Protein AF-A0A7S1NVY1-F1 (afdb_monomer_lite)

pLDDT: mean 83.39, std 17.16, range [32.06, 98.38]

Foldseek 3Di:
DDPPPPPDPDDPVVVVVVVLVVVLVVLLVVLLVLLVVQLVVLVVQLVVQVVVCVVPDHQPSNVLSVLSNVLSVLSNVVSVDPDCPPSLVSSLVSNLVSLQSLLVSLVVQLVCVVVVVDPDDDPVSNVVSNVSSVVSNVSSVVSNVSSVVSSVSVVVPPPDPPVPDDDDD

Radius of gyration: 22.61 Å; chains: 1; bounding box: 61×47×65 Å

Sequence (169 aa):
FSITLWVVNGHPDRTLQAMSFSCLRSYSSIVRAYGAVLLATALFFWGWALKNMTGGGFDLGIISFATVIGAQVVGLVSTWKTQQWALRTIHAWATLLACLFVALNYALGAAAVATGAVSGKGAGFVVYCAIAAVGWVLAAVASFYYARKWKSGAGEVKPGGDPGRPGSL

Structure (mmCIF, N/CA/C/O backbone):
data_AF-A0A7S1NVY1-F1
#
_entry.id   AF-A0A7S1NVY1-F1
#
loop_
_atom_site.group_PDB
_atom_site.id
_atom_site.type_symbol
_atom_site.label_atom_id
_atom_site.label_alt_id
_atom_site.label_comp_id
_atom_site.label_asym_id
_atom_site.label_entity_id
_atom_site.label_seq_id
_atom_site.pdbx_PDB_ins_code
_atom_site.Cartn_x
_atom_site.Cartn_y
_atom_site.Cartn_z
_atom_site.occupancy
_atom_site.B_iso_or_equiv
_atom_site.auth_seq_id
_atom_site.auth_comp_id
_atom_site.auth_asym_id
_atom_site.auth_atom_id
_atom_site.pdbx_PDB_model_num
ATOM 1 N N . PHE A 1 1 ? -22.440 -27.524 18.938 1.00 40.00 1 PHE A N 1
ATOM 2 C CA . PHE A 1 1 ? -22.609 -26.059 18.878 1.00 40.00 1 PHE A CA 1
ATOM 3 C C . PHE A 1 1 ? -23.869 -25.692 19.646 1.00 40.00 1 PHE A C 1
ATOM 5 O O . PHE A 1 1 ? -24.951 -25.723 19.077 1.00 40.00 1 PHE A O 1
ATOM 12 N N . SER A 1 2 ? -23.749 -25.431 20.950 1.00 32.06 2 SER A N 1
ATOM 13 C CA . SER A 1 2 ? -24.884 -24.979 21.764 1.00 32.06 2 SER A CA 1
ATOM 14 C C . SER A 1 2 ? -25.025 -23.472 21.617 1.00 32.06 2 SER A C 1
ATOM 16 O O . SER A 1 2 ? -24.188 -22.714 22.102 1.00 32.06 2 SER A O 1
ATOM 18 N N . ILE A 1 3 ? -26.071 -23.046 20.915 1.00 39.69 3 ILE A N 1
ATOM 19 C CA . ILE A 1 3 ? -26.544 -21.665 20.942 1.00 39.69 3 ILE A CA 1
ATOM 20 C C . ILE A 1 3 ? -27.309 -21.527 22.257 1.00 39.69 3 ILE A C 1
ATOM 22 O O . ILE A 1 3 ? -28.488 -21.861 22.340 1.00 39.69 3 ILE A O 1
ATOM 26 N N . THR A 1 4 ? -26.623 -21.103 23.316 1.00 47.31 4 THR A N 1
ATOM 27 C CA . THR A 1 4 ? -27.285 -20.740 24.570 1.00 47.31 4 THR A CA 1
ATOM 28 C C . THR A 1 4 ? -28.028 -19.427 24.336 1.00 47.31 4 THR A C 1
ATOM 30 O O . THR A 1 4 ? -27.461 -18.342 24.466 1.00 47.31 4 THR A O 1
ATOM 33 N N . LEU A 1 5 ? -29.296 -19.534 23.934 1.00 42.50 5 LEU A N 1
ATOM 34 C CA . LEU A 1 5 ? -30.254 -18.434 23.888 1.00 42.50 5 LEU A CA 1
ATOM 35 C C . LEU A 1 5 ? -30.566 -18.024 25.335 1.00 42.50 5 LEU A C 1
ATOM 37 O O . LEU A 1 5 ? -31.507 -18.508 25.957 1.00 42.50 5 LEU A O 1
ATOM 41 N N . TRP A 1 6 ? -29.731 -17.156 25.904 1.00 47.44 6 TRP A N 1
ATOM 42 C CA . TRP A 1 6 ? -30.107 -16.412 27.100 1.00 47.44 6 TRP A CA 1
ATOM 43 C C . TRP A 1 6 ? -31.211 -15.439 26.696 1.00 47.44 6 TRP A C 1
ATOM 45 O O . TRP A 1 6 ? -30.952 -14.406 26.080 1.00 47.44 6 TRP A O 1
ATOM 55 N N . VAL A 1 7 ? -32.452 -15.801 27.014 1.00 49.72 7 VAL A N 1
ATOM 56 C CA . VAL A 1 7 ? -33.597 -14.893 26.978 1.00 49.72 7 VAL A CA 1
ATOM 57 C C . VAL A 1 7 ? -33.337 -13.830 28.045 1.00 49.72 7 VAL A C 1
ATOM 59 O O . VAL A 1 7 ? -33.550 -14.037 29.237 1.00 49.72 7 VAL A O 1
ATOM 62 N N . VAL A 1 8 ? -32.756 -12.711 27.615 1.00 53.00 8 VAL A N 1
ATOM 63 C CA . VAL A 1 8 ? -32.500 -11.549 28.464 1.00 53.00 8 VAL A CA 1
ATOM 64 C C . VAL A 1 8 ? -33.848 -10.916 28.785 1.00 53.00 8 VAL A C 1
ATOM 66 O O . VAL A 1 8 ? -34.497 -10.340 27.916 1.00 53.00 8 VAL A O 1
ATOM 69 N N . ASN A 1 9 ? -34.266 -11.025 30.044 1.00 52.88 9 ASN A N 1
ATOM 70 C CA . ASN A 1 9 ? -35.418 -10.311 30.576 1.00 52.88 9 ASN A CA 1
ATOM 71 C C . ASN A 1 9 ? -35.246 -8.788 30.380 1.00 52.88 9 ASN A C 1
ATOM 73 O O . ASN A 1 9 ? -34.437 -8.146 31.047 1.00 52.88 9 ASN A O 1
ATOM 77 N N . GLY A 1 10 ? -36.017 -8.222 29.450 1.00 52.09 10 GLY A N 1
ATOM 78 C CA . GLY A 1 10 ? -36.734 -6.957 29.641 1.00 52.09 10 GLY A CA 1
ATOM 79 C C . GLY A 1 10 ? -36.018 -5.613 29.467 1.00 52.09 10 GLY A C 1
ATOM 80 O O . GLY A 1 10 ? -36.715 -4.608 29.524 1.00 52.09 10 GLY A O 1
ATOM 81 N N . HIS A 1 11 ? -34.704 -5.533 29.222 1.00 54.66 11 HIS A N 1
ATOM 82 C CA . HIS A 1 11 ? -34.056 -4.241 28.924 1.00 54.66 11 HIS A CA 1
ATOM 83 C C . HIS A 1 11 ? -33.670 -4.124 27.439 1.00 54.66 11 HIS A C 1
ATOM 85 O O . HIS A 1 11 ? -32.687 -4.757 27.035 1.00 54.66 11 HIS A O 1
ATOM 91 N N . PRO A 1 12 ? -34.382 -3.310 26.629 1.00 62.09 12 PRO A N 1
ATOM 92 C CA . PRO A 1 12 ? -34.086 -3.134 25.200 1.00 62.09 12 PRO A CA 1
ATOM 93 C C . PRO A 1 12 ? -32.643 -2.665 24.928 1.00 62.09 12 PRO A C 1
ATOM 95 O O . PRO A 1 12 ? -32.081 -2.970 23.876 1.00 62.09 12 PRO A O 1
ATOM 98 N N . ASP A 1 13 ? -31.996 -2.026 25.905 1.00 63.00 13 ASP A N 1
ATOM 99 C CA . ASP A 1 13 ? -30.620 -1.527 25.795 1.00 63.00 13 ASP A CA 1
ATOM 100 C C . ASP A 1 13 ? -29.555 -2.633 25.699 1.00 63.00 13 ASP A C 1
ATOM 102 O O . ASP A 1 13 ? -28.517 -2.452 25.059 1.00 63.00 13 ASP A O 1
ATOM 106 N N . ARG A 1 14 ? -29.786 -3.809 26.301 1.00 63.28 14 ARG A N 1
ATOM 107 C CA . ARG A 1 14 ? -28.776 -4.888 26.323 1.00 63.28 14 ARG A CA 1
ATOM 108 C C . ARG A 1 14 ? -28.659 -5.604 24.978 1.00 63.28 14 ARG A C 1
ATOM 110 O O . ARG A 1 14 ? -27.569 -6.030 24.595 1.00 63.28 14 ARG A O 1
ATOM 117 N N . THR A 1 15 ? -29.759 -5.701 24.238 1.00 64.44 15 THR A N 1
ATOM 118 C CA . THR A 1 15 ? -29.806 -6.356 22.924 1.00 64.44 15 THR A CA 1
ATOM 119 C C . THR A 1 15 ? -29.045 -5.549 21.870 1.00 64.44 15 THR A C 1
ATOM 121 O O . THR A 1 15 ? -28.317 -6.123 21.058 1.00 64.44 15 THR A O 1
ATOM 124 N N . LEU A 1 16 ? -29.142 -4.215 21.925 1.00 64.25 16 LEU A N 1
ATOM 125 C CA . LEU A 1 16 ? -28.412 -3.308 21.030 1.00 64.25 16 LEU A CA 1
ATOM 126 C C . LEU A 1 16 ? -26.894 -3.382 21.252 1.00 64.25 16 LEU A C 1
ATOM 128 O O . LEU A 1 16 ? -26.125 -3.442 20.289 1.00 64.25 16 LEU A O 1
ATOM 132 N N . GLN A 1 17 ? -26.449 -3.474 22.509 1.00 65.50 17 GLN A N 1
ATOM 133 C CA . GLN A 1 17 ? -25.025 -3.621 22.826 1.00 65.50 17 GLN A CA 1
ATOM 134 C C . GLN A 1 17 ? -24.447 -4.940 22.290 1.00 65.50 17 GLN A C 1
ATOM 136 O O . GLN A 1 17 ? -23.383 -4.940 21.667 1.00 65.50 17 GLN A O 1
ATOM 141 N N . ALA A 1 18 ? -25.154 -6.063 22.462 1.00 64.81 18 ALA A N 1
ATOM 142 C CA . ALA A 1 18 ? -24.697 -7.371 21.983 1.00 64.81 18 ALA A CA 1
ATOM 143 C C . ALA A 1 18 ? -24.563 -7.441 20.445 1.00 64.81 18 ALA A C 1
ATOM 145 O O . ALA A 1 18 ? -23.612 -8.043 19.925 1.00 64.81 18 ALA A O 1
ATOM 146 N N . MET A 1 19 ? -25.470 -6.787 19.708 1.00 64.88 19 MET A N 1
ATOM 147 C CA . MET A 1 19 ? -25.383 -6.678 18.246 1.00 64.88 19 MET A CA 1
ATOM 148 C C . MET A 1 19 ? -24.189 -5.820 17.800 1.00 64.88 19 MET A C 1
ATOM 150 O O . MET A 1 19 ? -23.453 -6.228 16.896 1.00 64.88 19 MET A O 1
ATOM 154 N N . SER A 1 20 ? -23.934 -4.691 18.472 1.00 68.38 20 SER A N 1
ATOM 155 C CA . SER A 1 20 ? -22.781 -3.823 18.184 1.00 68.38 20 SER A CA 1
ATOM 156 C C . SER A 1 20 ? -21.445 -4.564 18.356 1.00 68.38 20 SER A C 1
ATOM 158 O O . SER A 1 20 ? -20.591 -4.529 17.465 1.00 68.38 20 SER A O 1
ATOM 160 N N . PHE A 1 21 ? -21.287 -5.346 19.432 1.00 69.56 21 PHE A N 1
ATOM 161 C CA . PHE A 1 21 ? -20.071 -6.136 19.668 1.00 69.56 21 PHE A CA 1
ATOM 162 C C . PHE A 1 21 ? -19.824 -7.212 18.602 1.00 69.56 21 PHE A C 1
ATOM 164 O O . PHE A 1 21 ? -18.688 -7.378 18.147 1.00 69.56 21 PHE A O 1
ATOM 171 N N . SER A 1 22 ? -20.869 -7.928 18.179 1.00 71.69 22 SER A N 1
ATOM 172 C CA . SER A 1 22 ? -20.751 -8.978 17.154 1.00 71.69 22 SER A CA 1
ATOM 173 C C . SER A 1 22 ? -20.363 -8.393 15.793 1.00 71.69 22 SER A C 1
ATOM 175 O O . SER A 1 22 ? -19.482 -8.922 15.109 1.00 71.69 22 SER A O 1
ATOM 177 N N . CYS A 1 23 ? -20.955 -7.248 15.443 1.00 68.50 23 CYS A N 1
ATOM 178 C CA . CYS A 1 23 ? -20.627 -6.492 14.239 1.00 68.50 23 CYS A CA 1
ATOM 179 C C . CYS A 1 23 ? -19.162 -6.015 14.253 1.00 68.50 23 CYS A C 1
ATOM 181 O O . CYS A 1 23 ? -18.400 -6.306 13.327 1.00 68.50 23 CYS A O 1
ATOM 183 N N . LEU A 1 24 ? -18.720 -5.372 15.342 1.00 70.94 24 LEU A N 1
ATOM 184 C CA . LEU A 1 24 ? -17.344 -4.883 15.504 1.00 70.94 24 LEU A CA 1
ATOM 185 C C . LEU A 1 24 ? -16.299 -6.003 15.413 1.00 70.94 24 LEU A C 1
ATOM 187 O O . LEU A 1 24 ? -15.236 -5.810 14.814 1.00 70.94 24 LEU A O 1
ATOM 191 N N . ARG A 1 25 ? -16.598 -7.180 15.975 1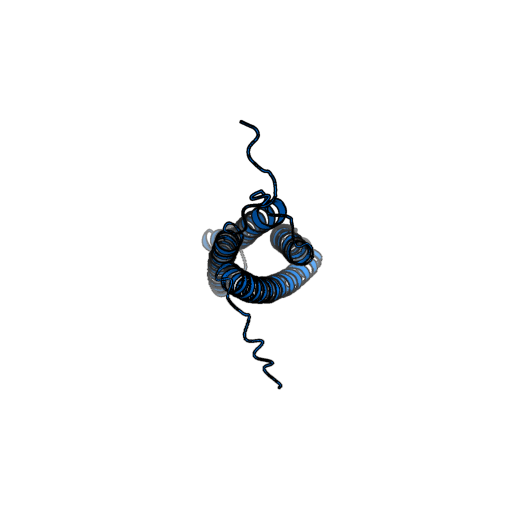.00 75.44 25 ARG A N 1
ATOM 192 C CA . ARG A 1 25 ? -15.710 -8.347 15.912 1.00 75.44 25 ARG A CA 1
ATOM 193 C C . ARG A 1 25 ? -15.554 -8.864 14.482 1.00 75.44 25 ARG A C 1
ATOM 195 O O . ARG A 1 25 ? -14.435 -9.164 14.077 1.00 75.44 25 ARG A O 1
ATOM 202 N N . SER A 1 26 ? -16.643 -8.908 13.712 1.00 77.88 26 SER A N 1
ATOM 203 C CA . SER A 1 26 ? -16.614 -9.343 12.310 1.00 77.88 26 SER A CA 1
ATOM 204 C C . SER A 1 26 ? -15.795 -8.384 11.432 1.00 77.88 26 SER A C 1
ATOM 206 O O . SER A 1 26 ? -14.888 -8.820 10.721 1.00 77.88 26 SER A O 1
ATOM 208 N N . TYR A 1 27 ? -15.995 -7.065 11.574 1.00 77.94 27 TYR A N 1
ATOM 209 C CA . TYR A 1 27 ? -15.182 -6.067 10.860 1.00 77.94 27 TYR A CA 1
ATOM 210 C C . TYR A 1 27 ? -13.699 -6.139 11.231 1.00 77.94 27 TYR A C 1
ATOM 212 O O . TYR A 1 27 ? -12.843 -6.019 10.355 1.00 77.94 27 TYR A O 1
ATOM 220 N N . SER A 1 28 ? -13.377 -6.382 12.505 1.00 82.62 28 SER A N 1
ATOM 221 C CA . SER A 1 28 ? -11.986 -6.559 12.926 1.00 82.62 28 SER A CA 1
ATOM 222 C C . SER A 1 28 ? -11.325 -7.759 12.242 1.00 82.62 28 SER A C 1
ATOM 224 O O . SER A 1 28 ? -10.171 -7.642 11.833 1.00 82.62 28 SER A O 1
ATOM 226 N N . SER A 1 29 ? -12.034 -8.878 12.071 1.00 87.56 29 SER A N 1
ATOM 227 C CA . SER A 1 29 ? -11.511 -10.046 11.351 1.00 87.56 29 SER A CA 1
ATOM 228 C C . SER A 1 29 ? -11.259 -9.751 9.872 1.00 87.56 29 SER A C 1
ATOM 230 O O . SER A 1 29 ? -10.204 -10.117 9.358 1.00 87.56 29 SER A O 1
ATOM 232 N N . ILE A 1 30 ? -12.175 -9.038 9.205 1.00 88.31 30 ILE A N 1
ATOM 233 C CA . ILE A 1 30 ? -12.022 -8.656 7.790 1.00 88.31 30 ILE A CA 1
ATOM 234 C C . ILE A 1 30 ? -10.807 -7.740 7.605 1.00 88.31 30 ILE A C 1
ATOM 236 O O . ILE A 1 30 ? -9.966 -8.007 6.750 1.00 88.31 30 ILE A O 1
ATOM 240 N N . VAL A 1 31 ? -10.673 -6.700 8.436 1.00 87.44 31 VAL A N 1
ATOM 241 C CA . VAL A 1 31 ? -9.535 -5.764 8.377 1.00 87.44 31 VAL A CA 1
ATOM 242 C C . VAL A 1 31 ? -8.211 -6.488 8.631 1.00 87.44 31 VAL A C 1
ATOM 244 O O . VAL A 1 31 ? -7.234 -6.224 7.935 1.00 87.44 31 VAL A O 1
ATOM 247 N N . ARG A 1 32 ? -8.171 -7.442 9.573 1.00 90.69 32 ARG A N 1
ATOM 248 C CA . ARG A 1 32 ? -6.976 -8.263 9.834 1.00 90.69 32 ARG A CA 1
ATOM 249 C C . ARG A 1 32 ? -6.610 -9.153 8.653 1.00 90.69 32 ARG A C 1
ATOM 251 O O . ARG A 1 32 ? -5.446 -9.177 8.273 1.00 90.69 32 ARG A O 1
ATOM 258 N N . ALA A 1 33 ? -7.577 -9.873 8.086 1.00 91.62 33 ALA A N 1
ATOM 259 C CA . ALA A 1 33 ? -7.335 -10.761 6.952 1.00 91.62 33 ALA A CA 1
ATOM 260 C C . ALA A 1 33 ? -6.832 -9.971 5.738 1.00 91.62 33 ALA A C 1
ATOM 262 O O . ALA A 1 33 ? -5.804 -10.305 5.155 1.00 91.62 33 ALA A O 1
ATOM 263 N N . TYR A 1 34 ? -7.510 -8.870 5.418 1.00 91.94 34 TYR A N 1
ATOM 264 C CA . TYR A 1 34 ? -7.116 -7.983 4.335 1.00 91.94 34 TYR A CA 1
ATOM 265 C C . TYR A 1 34 ? -5.728 -7.362 4.564 1.00 91.94 34 TYR A C 1
ATOM 267 O O . TYR A 1 34 ? -4.873 -7.408 3.680 1.00 91.94 34 TYR A O 1
ATOM 275 N N . GLY A 1 35 ? -5.469 -6.840 5.768 1.00 93.50 35 GLY A N 1
ATOM 276 C CA . GLY A 1 35 ? -4.169 -6.267 6.111 1.00 93.50 35 GLY A CA 1
ATOM 277 C C . GLY A 1 35 ? -3.035 -7.294 6.080 1.00 93.50 35 GLY A C 1
ATOM 278 O O . GLY A 1 35 ? -1.936 -6.977 5.632 1.00 93.50 35 GLY A O 1
ATOM 279 N N . ALA A 1 36 ? -3.302 -8.546 6.466 1.00 95.38 36 ALA A N 1
ATOM 280 C CA . ALA A 1 36 ? -2.344 -9.643 6.350 1.00 95.38 36 ALA A CA 1
ATOM 281 C C . ALA A 1 36 ? -2.018 -9.977 4.885 1.00 95.38 36 ALA A C 1
ATOM 283 O O . ALA A 1 36 ? -0.849 -10.173 4.556 1.00 95.38 36 ALA A O 1
ATOM 284 N N . VAL A 1 37 ? -3.018 -9.984 3.995 1.00 96.12 37 VAL A N 1
ATOM 285 C CA . VAL A 1 37 ? -2.806 -10.191 2.550 1.00 96.12 37 VAL A CA 1
ATOM 286 C C . VAL A 1 37 ? -1.959 -9.066 1.954 1.00 96.12 37 VAL A C 1
ATOM 288 O O . VAL A 1 37 ? -0.994 -9.344 1.237 1.00 96.12 37 VAL A O 1
ATOM 291 N N . LEU A 1 38 ? -2.260 -7.803 2.278 1.00 96.62 38 LEU A N 1
ATOM 292 C CA . LEU A 1 38 ? -1.445 -6.668 1.832 1.00 96.62 38 LEU A CA 1
ATOM 293 C C . LEU A 1 38 ? -0.019 -6.731 2.376 1.00 96.62 38 LEU A C 1
ATOM 295 O O . LEU A 1 38 ? 0.921 -6.468 1.632 1.00 96.62 38 LEU A O 1
ATOM 299 N N . LEU A 1 39 ? 0.150 -7.094 3.649 1.00 97.50 39 LEU A N 1
ATOM 300 C CA . LEU A 1 39 ? 1.462 -7.221 4.274 1.00 97.50 39 LEU A CA 1
ATOM 301 C C . LEU A 1 39 ? 2.293 -8.318 3.602 1.00 97.50 39 LEU A C 1
ATOM 303 O O . LEU A 1 39 ? 3.442 -8.072 3.252 1.00 97.50 39 LEU A O 1
ATOM 307 N N . ALA A 1 40 ? 1.713 -9.498 3.373 1.00 98.00 40 ALA A N 1
ATOM 308 C CA . ALA A 1 40 ? 2.389 -10.599 2.689 1.00 98.00 40 ALA A CA 1
ATOM 309 C C . ALA A 1 40 ? 2.778 -10.220 1.251 1.00 98.00 40 ALA A C 1
ATOM 311 O O . ALA A 1 40 ? 3.913 -10.448 0.834 1.00 98.00 40 ALA A O 1
ATOM 312 N N . THR A 1 41 ? 1.865 -9.573 0.521 1.00 97.56 41 THR A N 1
ATOM 313 C CA . THR A 1 41 ? 2.112 -9.086 -0.845 1.00 97.56 41 THR A CA 1
ATOM 314 C C . THR A 1 41 ? 3.238 -8.050 -0.861 1.00 97.56 41 THR A C 1
ATOM 316 O O . THR A 1 41 ? 4.164 -8.151 -1.663 1.00 97.56 41 THR A O 1
ATOM 319 N N . ALA A 1 42 ? 3.203 -7.080 0.056 1.00 97.88 42 ALA A N 1
ATOM 320 C CA . ALA A 1 42 ? 4.231 -6.053 0.167 1.00 97.88 42 ALA A CA 1
ATOM 321 C C . ALA A 1 42 ? 5.595 -6.645 0.544 1.00 97.88 42 ALA A C 1
ATOM 323 O O . ALA A 1 42 ? 6.591 -6.265 -0.058 1.00 97.88 42 ALA A O 1
ATOM 324 N N . LEU A 1 43 ? 5.654 -7.602 1.476 1.00 98.38 43 LEU A N 1
ATOM 325 C CA . LEU A 1 43 ? 6.896 -8.289 1.849 1.00 98.38 43 LEU A CA 1
ATOM 326 C C . LEU A 1 43 ? 7.497 -9.076 0.680 1.00 98.38 43 LEU A C 1
ATOM 328 O O . LEU A 1 43 ? 8.708 -9.021 0.475 1.00 98.38 43 LEU A O 1
ATOM 332 N N . PHE A 1 44 ? 6.666 -9.765 -0.107 1.00 97.88 44 PHE A N 1
ATOM 333 C CA . PHE A 1 44 ? 7.117 -10.480 -1.300 1.00 97.88 44 PHE A CA 1
ATOM 334 C C . PHE A 1 44 ? 7.778 -9.531 -2.310 1.00 97.88 44 PHE A C 1
ATOM 336 O O . PHE A 1 44 ? 8.922 -9.748 -2.715 1.00 97.88 44 PHE A O 1
ATOM 343 N N . PHE A 1 45 ? 7.094 -8.444 -2.681 1.00 96.56 45 PHE A N 1
ATOM 344 C CA . PHE A 1 45 ? 7.640 -7.483 -3.642 1.00 96.56 45 PHE A CA 1
ATOM 345 C C . PHE A 1 45 ? 8.801 -6.659 -3.077 1.00 96.56 45 PHE A C 1
ATOM 347 O O . PHE A 1 45 ? 9.718 -6.312 -3.818 1.00 96.56 45 PHE A O 1
ATOM 354 N N . TRP A 1 46 ? 8.814 -6.389 -1.773 1.00 97.69 46 TRP A N 1
ATOM 355 C CA . TRP A 1 46 ? 9.944 -5.748 -1.107 1.00 97.69 46 TRP A CA 1
ATOM 356 C C . TRP A 1 46 ? 11.196 -6.630 -1.159 1.00 97.69 46 TRP A C 1
ATOM 358 O O . TRP A 1 46 ? 12.266 -6.153 -1.530 1.00 97.69 46 TRP A O 1
ATOM 368 N N . GLY A 1 47 ? 11.057 -7.933 -0.889 1.00 97.00 47 GLY A N 1
ATOM 369 C CA . GLY A 1 47 ? 12.143 -8.903 -1.049 1.00 97.00 47 GLY A CA 1
ATOM 370 C C . GLY A 1 47 ? 12.648 -8.992 -2.492 1.00 97.00 47 GLY A C 1
ATOM 371 O O . GLY A 1 47 ? 13.856 -9.058 -2.725 1.00 97.00 47 GLY A O 1
ATOM 372 N N . TRP A 1 48 ? 11.745 -8.915 -3.475 1.00 95.25 48 TRP A N 1
ATOM 373 C CA . TRP A 1 48 ? 12.132 -8.809 -4.884 1.00 95.25 48 TRP A CA 1
ATOM 374 C C . TRP A 1 48 ? 12.945 -7.533 -5.147 1.00 95.25 48 TRP A C 1
ATOM 376 O O . TRP A 1 48 ? 14.013 -7.603 -5.756 1.00 95.25 48 TRP A O 1
ATOM 386 N N . ALA A 1 49 ? 12.487 -6.375 -4.668 1.00 94.56 49 ALA A N 1
ATOM 387 C CA . ALA A 1 49 ? 13.184 -5.103 -4.855 1.00 94.56 49 ALA A CA 1
ATOM 388 C C . ALA A 1 49 ? 14.595 -5.121 -4.234 1.00 94.56 49 ALA A C 1
ATOM 390 O O . ALA A 1 49 ? 15.549 -4.653 -4.854 1.00 94.56 49 ALA A O 1
ATOM 391 N N . LEU A 1 50 ? 14.760 -5.749 -3.062 1.00 96.12 50 LEU A N 1
ATOM 392 C CA . LEU A 1 50 ? 16.077 -5.977 -2.456 1.00 96.12 50 LEU A CA 1
ATOM 393 C C . LEU A 1 50 ? 16.981 -6.836 -3.344 1.00 96.12 50 LEU A C 1
ATOM 395 O O . LEU A 1 50 ? 18.150 -6.505 -3.536 1.00 96.12 50 LEU A O 1
ATOM 399 N N . LYS A 1 51 ? 16.448 -7.918 -3.926 1.00 95.44 51 LYS A N 1
ATOM 400 C CA . LYS A 1 51 ? 17.200 -8.742 -4.879 1.00 95.44 51 LYS A CA 1
ATOM 401 C C . LYS A 1 51 ? 17.658 -7.914 -6.081 1.00 95.44 51 LYS A C 1
ATOM 403 O O . LYS A 1 51 ? 18.815 -8.031 -6.473 1.00 95.44 51 LYS A O 1
ATOM 408 N N . ASN A 1 52 ? 16.802 -7.056 -6.639 1.00 91.81 52 ASN A N 1
ATOM 409 C CA . ASN A 1 52 ? 17.158 -6.212 -7.785 1.00 91.81 52 ASN A CA 1
ATOM 410 C C . ASN A 1 52 ? 18.317 -5.247 -7.485 1.00 91.81 52 ASN A C 1
ATOM 412 O O . ASN A 1 52 ? 19.121 -4.988 -8.379 1.00 91.81 52 ASN A O 1
ATOM 416 N N . MET A 1 53 ? 18.458 -4.760 -6.244 1.00 93.31 53 MET A N 1
ATOM 417 C CA . MET A 1 53 ? 19.573 -3.871 -5.883 1.00 93.31 53 MET A CA 1
ATOM 418 C C . MET A 1 53 ? 20.948 -4.497 -6.077 1.00 93.31 53 MET A C 1
ATOM 420 O O . MET A 1 53 ? 21.908 -3.784 -6.365 1.00 93.31 53 MET A O 1
ATOM 424 N N . THR A 1 54 ? 21.059 -5.819 -5.929 1.00 92.62 54 THR A N 1
ATOM 425 C CA . THR A 1 54 ? 22.337 -6.525 -6.110 1.00 92.62 54 THR A CA 1
ATOM 426 C C . THR A 1 54 ? 22.914 -6.355 -7.520 1.00 92.62 54 THR A C 1
ATOM 428 O O . THR A 1 54 ? 24.115 -6.519 -7.704 1.00 92.62 54 THR A O 1
ATOM 431 N N . GLY A 1 55 ? 22.087 -5.958 -8.497 1.00 88.69 55 GLY A N 1
ATOM 432 C CA . GLY A 1 55 ? 22.498 -5.643 -9.866 1.00 88.69 55 GLY A CA 1
ATOM 433 C C . GLY A 1 55 ? 23.009 -4.213 -10.090 1.00 88.69 55 GLY A C 1
ATOM 434 O O . GLY A 1 55 ? 23.257 -3.856 -11.237 1.00 88.69 55 GLY A O 1
ATOM 435 N N . GLY A 1 56 ? 23.164 -3.392 -9.043 1.00 83.62 56 GLY A N 1
ATOM 436 C CA . GLY A 1 56 ? 23.842 -2.090 -9.136 1.00 83.62 56 GLY A CA 1
ATOM 437 C C . GLY A 1 56 ? 22.943 -0.865 -9.344 1.00 83.62 56 GLY A C 1
ATOM 438 O O . GLY A 1 56 ? 23.403 0.143 -9.872 1.00 83.62 56 GLY A O 1
ATOM 439 N N . GLY A 1 57 ? 21.678 -0.912 -8.914 1.00 89.06 57 GLY A N 1
ATOM 440 C CA . GLY A 1 57 ? 20.758 0.228 -8.996 1.00 89.06 57 GLY A CA 1
ATOM 441 C C . GLY A 1 57 ? 19.842 0.346 -7.781 1.00 89.06 57 GLY A C 1
ATOM 442 O O . GLY A 1 57 ? 19.516 -0.647 -7.134 1.00 89.06 57 GLY A O 1
ATOM 443 N N . PHE A 1 58 ? 19.416 1.570 -7.468 1.00 90.00 58 PHE A N 1
ATOM 444 C CA . PHE A 1 58 ? 18.416 1.803 -6.430 1.00 90.00 58 PHE A CA 1
ATOM 445 C C . PHE A 1 58 ? 17.005 1.526 -6.969 1.00 90.00 58 PHE A C 1
ATOM 447 O O . PHE A 1 58 ? 16.593 2.120 -7.965 1.00 90.00 58 PHE A O 1
ATOM 454 N N . ASP A 1 59 ? 16.259 0.646 -6.299 1.00 91.25 59 ASP A N 1
ATOM 455 C CA . ASP A 1 59 ? 14.877 0.314 -6.656 1.00 91.25 59 ASP A CA 1
ATOM 456 C C . ASP A 1 59 ? 13.906 1.110 -5.764 1.00 91.25 59 ASP A C 1
ATOM 458 O O . ASP A 1 59 ? 13.817 0.884 -4.552 1.00 91.25 59 ASP A O 1
ATOM 462 N N . LEU A 1 60 ? 13.142 2.035 -6.362 1.00 92.62 60 LEU A N 1
ATOM 463 C CA . LEU A 1 60 ? 12.082 2.798 -5.678 1.00 92.62 60 LEU A CA 1
ATOM 464 C C . LEU A 1 60 ? 11.014 1.887 -5.036 1.00 92.62 60 LEU A C 1
ATOM 466 O O . LEU A 1 60 ? 10.299 2.304 -4.115 1.00 92.62 60 LEU A O 1
ATOM 470 N N . GLY A 1 61 ? 10.930 0.624 -5.468 1.00 93.00 61 GLY A N 1
ATOM 471 C CA . GLY A 1 61 ? 10.155 -0.434 -4.828 1.00 93.00 61 GLY A CA 1
ATOM 472 C C . GLY A 1 61 ? 10.460 -0.583 -3.337 1.00 93.00 61 GLY A C 1
ATOM 473 O O . GLY A 1 61 ? 9.547 -0.792 -2.545 1.00 93.00 61 GLY A O 1
ATOM 474 N N . ILE A 1 62 ? 11.706 -0.388 -2.907 1.00 95.25 62 ILE A N 1
ATOM 475 C CA . ILE A 1 62 ? 12.100 -0.594 -1.504 1.00 95.25 62 ILE A CA 1
ATOM 476 C C . ILE A 1 62 ? 11.388 0.379 -0.581 1.00 95.25 62 ILE A C 1
ATOM 478 O O . ILE A 1 62 ? 10.809 -0.040 0.420 1.00 95.25 62 ILE A O 1
ATOM 482 N N . ILE A 1 63 ? 11.410 1.668 -0.924 1.00 96.81 63 ILE A N 1
ATOM 483 C CA . ILE A 1 63 ? 10.761 2.693 -0.106 1.00 96.81 63 ILE A CA 1
ATOM 484 C C . ILE A 1 63 ? 9.248 2.508 -0.192 1.00 96.81 63 ILE A C 1
ATOM 486 O O . ILE A 1 63 ? 8.572 2.476 0.834 1.00 96.81 63 ILE A O 1
ATOM 490 N N . SER A 1 64 ? 8.707 2.343 -1.401 1.00 97.31 64 SER A N 1
ATOM 491 C CA . SER A 1 64 ? 7.258 2.253 -1.587 1.00 97.31 64 SER A CA 1
ATOM 492 C C . SER A 1 64 ? 6.643 1.043 -0.873 1.00 97.31 64 SER A C 1
ATOM 494 O O . SER A 1 64 ? 5.708 1.229 -0.091 1.00 97.31 64 SER A O 1
ATOM 496 N N . PHE A 1 65 ? 7.206 -0.163 -0.993 1.00 97.94 65 PHE A N 1
ATOM 497 C CA . PHE A 1 65 ? 6.698 -1.329 -0.258 1.00 97.94 65 PHE A CA 1
ATOM 498 C C . PHE A 1 65 ? 6.954 -1.247 1.252 1.00 97.94 65 PHE A C 1
ATOM 500 O O . PHE A 1 65 ? 6.101 -1.689 2.024 1.00 97.94 65 PHE A O 1
ATOM 507 N N . ALA A 1 66 ? 8.048 -0.618 1.701 1.00 97.81 66 ALA A N 1
ATOM 508 C CA . ALA A 1 66 ? 8.278 -0.380 3.128 1.00 97.81 66 ALA A CA 1
ATOM 509 C C . AL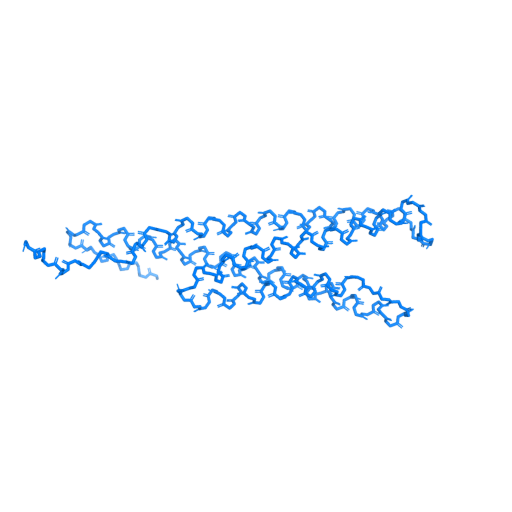A A 1 66 ? 7.169 0.480 3.759 1.00 97.81 66 ALA A C 1
ATOM 511 O O . ALA A 1 66 ? 6.749 0.201 4.885 1.00 97.81 66 ALA A O 1
ATOM 512 N N . THR A 1 67 ? 6.627 1.469 3.034 1.00 98.00 67 THR A N 1
ATOM 513 C CA . THR A 1 67 ? 5.488 2.258 3.542 1.00 98.00 67 THR A CA 1
ATOM 514 C C . THR A 1 67 ? 4.226 1.412 3.726 1.00 98.00 67 THR A C 1
ATOM 516 O O . THR A 1 67 ? 3.529 1.573 4.730 1.00 98.00 67 THR A O 1
ATOM 519 N N . VAL A 1 68 ? 3.953 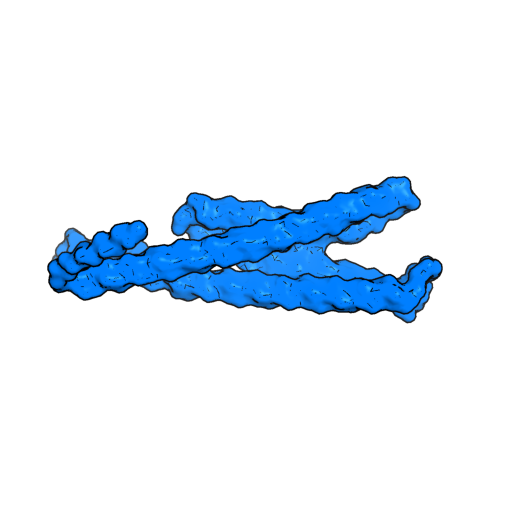0.461 2.820 1.00 98.12 68 VAL A N 1
ATOM 520 C CA . VAL A 1 68 ? 2.807 -0.456 2.951 1.00 98.12 68 VAL A CA 1
ATOM 521 C C . VAL A 1 68 ? 3.008 -1.385 4.142 1.00 98.12 68 VAL A C 1
ATOM 523 O O . VAL A 1 68 ? 2.093 -1.528 4.953 1.00 98.12 68 VAL A O 1
ATOM 526 N N . ILE A 1 69 ? 4.206 -1.958 4.294 1.00 98.25 69 ILE A N 1
ATOM 527 C CA . ILE A 1 69 ? 4.567 -2.807 5.438 1.00 98.25 69 ILE A CA 1
ATOM 528 C C . ILE A 1 69 ? 4.324 -2.053 6.751 1.00 98.25 69 ILE A C 1
ATOM 530 O O . ILE A 1 69 ? 3.594 -2.544 7.612 1.00 98.25 69 ILE A O 1
ATOM 534 N N . GLY A 1 70 ? 4.855 -0.833 6.880 1.00 97.19 70 GLY A N 1
ATOM 535 C CA . GLY A 1 70 ? 4.652 0.002 8.065 1.00 97.19 70 GLY A CA 1
ATOM 536 C C . GLY A 1 70 ? 3.172 0.283 8.343 1.00 97.19 70 GLY A C 1
ATOM 537 O O . GLY A 1 70 ? 2.702 0.081 9.464 1.00 97.19 70 GLY A O 1
ATOM 538 N N . ALA A 1 71 ? 2.407 0.670 7.317 1.00 96.44 71 ALA A N 1
ATOM 539 C CA . ALA A 1 71 ? 0.975 0.932 7.444 1.00 96.44 71 ALA A CA 1
ATOM 540 C C . ALA A 1 71 ? 0.177 -0.308 7.894 1.00 96.44 71 ALA A C 1
ATOM 542 O O . ALA A 1 71 ? -0.728 -0.182 8.728 1.00 96.44 71 ALA A O 1
ATOM 543 N N . GLN A 1 72 ? 0.520 -1.500 7.389 1.00 96.38 72 GLN A N 1
ATOM 544 C CA . GLN A 1 72 ? -0.142 -2.750 7.776 1.00 96.38 72 GLN A CA 1
ATOM 545 C C . GLN A 1 72 ? 0.245 -3.206 9.183 1.00 96.38 72 GLN A C 1
ATOM 547 O O . GLN A 1 72 ? -0.628 -3.649 9.929 1.00 96.38 72 GLN A O 1
ATOM 552 N N . VAL A 1 73 ? 1.503 -3.038 9.599 1.00 94.88 73 VAL A N 1
ATOM 553 C CA . VAL A 1 73 ? 1.926 -3.323 10.981 1.00 94.88 73 VAL A CA 1
ATOM 554 C C . VAL A 1 73 ? 1.162 -2.435 11.968 1.00 94.88 73 VAL A C 1
ATOM 556 O O . VAL A 1 73 ? 0.590 -2.948 12.931 1.00 94.88 73 VAL A O 1
ATOM 559 N N . VAL A 1 74 ? 1.058 -1.127 11.697 1.00 92.38 74 VAL A N 1
ATOM 560 C CA . VAL A 1 74 ? 0.242 -0.202 12.509 1.00 92.38 74 VAL A CA 1
ATOM 561 C C . VAL A 1 74 ? -1.223 -0.648 12.543 1.00 92.38 74 VAL A C 1
ATOM 563 O O . VAL A 1 74 ? -1.848 -0.637 13.605 1.00 92.38 74 VAL A O 1
ATOM 566 N N . GLY A 1 75 ? -1.761 -1.096 11.406 1.00 90.56 75 GLY A N 1
ATOM 567 C CA . GLY A 1 75 ? -3.111 -1.648 11.302 1.00 90.56 75 GLY A CA 1
ATOM 568 C C . GLY A 1 75 ? -3.339 -2.853 12.199 1.00 90.56 75 GLY A C 1
ATOM 569 O O . GLY A 1 75 ? -4.247 -2.832 13.030 1.00 90.56 75 GLY A O 1
ATOM 570 N N . LEU A 1 76 ? -2.487 -3.870 12.094 1.00 90.94 76 LEU A N 1
ATOM 571 C CA . LEU A 1 76 ? -2.577 -5.085 12.902 1.00 90.94 76 LEU A CA 1
ATOM 572 C C . LEU A 1 76 ? -2.483 -4.767 14.398 1.00 90.94 76 LEU A C 1
ATOM 574 O O . LEU A 1 76 ? -3.356 -5.191 15.159 1.00 90.94 76 LEU A O 1
ATOM 578 N N . VAL A 1 77 ? -1.527 -3.926 14.805 1.00 89.19 77 VAL A N 1
ATOM 579 C CA . VAL A 1 77 ? -1.391 -3.475 16.200 1.00 89.19 77 VAL A CA 1
ATOM 580 C C . VAL A 1 77 ? -2.642 -2.722 16.671 1.00 89.19 77 VAL A C 1
ATOM 582 O O . VAL A 1 77 ? -3.118 -2.952 17.787 1.00 89.19 77 VAL A O 1
ATOM 585 N N . SER A 1 78 ? -3.242 -1.881 15.818 1.00 87.19 78 SER A N 1
ATOM 586 C CA . SER A 1 78 ? -4.474 -1.145 16.147 1.00 87.19 78 SER A CA 1
ATOM 587 C C . SER A 1 78 ? -5.677 -2.059 16.405 1.00 87.19 78 SER A C 1
ATOM 589 O O . SER A 1 78 ? -6.598 -1.676 17.125 1.00 87.19 78 SER A O 1
ATOM 591 N N . THR A 1 79 ? -5.670 -3.282 15.865 1.00 85.62 79 THR A N 1
ATOM 592 C CA . THR A 1 79 ? -6.743 -4.258 16.100 1.00 85.62 79 THR A CA 1
ATOM 593 C C . THR A 1 79 ? -6.588 -5.028 17.411 1.00 85.62 79 THR A C 1
ATOM 595 O O . THR A 1 79 ? -7.535 -5.700 17.817 1.00 85.62 79 THR A O 1
ATOM 598 N N . TRP A 1 80 ? -5.430 -4.970 18.079 1.00 83.56 80 TRP A N 1
ATOM 599 C CA . TRP A 1 80 ? -5.215 -5.616 19.381 1.00 83.56 80 TRP A CA 1
ATOM 600 C C . TRP A 1 80 ? -5.624 -4.735 20.563 1.00 83.56 80 TRP A C 1
ATOM 602 O O . TRP A 1 80 ? -6.000 -5.262 21.606 1.00 83.56 80 TRP A O 1
ATOM 612 N N . LYS A 1 81 ? -5.602 -3.404 20.411 1.00 77.06 81 LYS A N 1
ATOM 613 C CA . LYS A 1 81 ? -6.023 -2.463 21.461 1.00 77.06 81 LYS A CA 1
ATOM 614 C C . LYS A 1 81 ? -7.423 -1.910 21.174 1.00 77.06 81 LYS A C 1
ATOM 616 O O . LYS A 1 81 ? -7.653 -1.237 20.174 1.00 77.06 81 LYS A O 1
ATOM 621 N N . THR A 1 82 ? -8.367 -2.147 22.083 1.00 61.97 82 THR A N 1
ATOM 622 C CA . THR A 1 82 ? -9.809 -1.883 21.901 1.00 61.97 82 THR A CA 1
ATOM 623 C C . THR A 1 82 ? -10.183 -0.395 21.773 1.00 61.97 82 THR A C 1
ATOM 625 O O . THR A 1 82 ? -11.283 -0.086 21.327 1.00 61.97 82 THR A O 1
ATOM 628 N N . GLN A 1 83 ? -9.283 0.535 22.117 1.00 58.97 83 GLN A N 1
ATOM 629 C CA . GLN A 1 83 ? -9.621 1.923 22.478 1.00 58.97 83 GLN A CA 1
ATOM 630 C C . GLN A 1 83 ? -8.722 3.001 21.824 1.00 58.97 83 GLN A C 1
ATOM 632 O O . GLN A 1 83 ? -8.406 4.002 22.453 1.00 58.97 83 GLN A O 1
ATOM 637 N N . GLN A 1 84 ? -8.287 2.852 20.564 1.00 78.19 84 GLN A N 1
ATOM 638 C CA . GLN A 1 84 ? -7.534 3.927 19.881 1.00 78.19 84 GLN A CA 1
ATOM 639 C C . GLN A 1 84 ? -8.134 4.320 18.527 1.00 78.19 84 GLN A C 1
ATOM 641 O O . GLN A 1 84 ? -7.664 3.917 17.464 1.00 78.19 84 GLN A O 1
ATOM 646 N N . TRP A 1 85 ? -9.170 5.164 18.570 1.00 81.88 85 TRP A N 1
ATOM 647 C CA . TRP A 1 85 ? -9.768 5.806 17.388 1.00 81.88 85 TRP A CA 1
ATOM 648 C C . TRP A 1 85 ? -8.719 6.525 16.516 1.00 81.88 85 TRP A C 1
ATOM 650 O O . TRP A 1 85 ? -8.812 6.508 15.284 1.00 81.88 85 TRP A O 1
ATOM 660 N N . ALA A 1 86 ? -7.695 7.100 17.156 1.00 85.75 86 ALA A N 1
ATOM 661 C CA . ALA A 1 86 ? -6.575 7.757 16.497 1.00 85.75 86 ALA A CA 1
ATOM 662 C C . ALA A 1 86 ? -5.766 6.765 15.648 1.00 85.75 86 ALA A C 1
ATOM 664 O O . ALA A 1 86 ? -5.578 7.010 14.461 1.00 85.75 86 ALA A O 1
ATOM 665 N N . LEU A 1 87 ? -5.385 5.601 16.195 1.00 86.19 87 LEU A N 1
ATOM 666 C CA . LEU A 1 87 ? -4.641 4.579 15.444 1.00 86.19 87 LEU A CA 1
ATOM 667 C C . LEU A 1 87 ? -5.425 4.030 14.256 1.00 86.19 87 LEU A C 1
ATOM 669 O O . LEU A 1 87 ? -4.841 3.804 13.203 1.00 86.19 87 LEU A O 1
ATOM 673 N N . ARG A 1 88 ? -6.745 3.856 14.390 1.00 86.56 88 ARG A N 1
ATOM 674 C CA . ARG A 1 88 ? -7.590 3.420 13.263 1.00 86.56 88 ARG A CA 1
ATOM 675 C C . ARG A 1 88 ? -7.585 4.447 12.136 1.00 86.56 88 ARG A C 1
ATOM 677 O O . ARG A 1 88 ? -7.492 4.083 10.969 1.00 86.56 88 ARG A O 1
ATOM 684 N N . THR A 1 89 ? -7.658 5.728 12.493 1.00 88.81 89 THR A N 1
ATOM 685 C CA . THR A 1 89 ? -7.619 6.837 11.532 1.00 88.81 89 THR A CA 1
ATOM 686 C C . THR A 1 89 ? -6.246 6.932 10.867 1.00 88.81 89 THR A C 1
ATOM 688 O O . THR A 1 89 ? -6.172 7.023 9.645 1.00 88.81 89 THR A O 1
ATOM 691 N N . ILE A 1 90 ? -5.168 6.836 11.651 1.00 91.50 90 ILE A N 1
ATOM 692 C CA . ILE A 1 90 ? -3.790 6.814 11.148 1.00 91.50 90 ILE A CA 1
ATOM 693 C C . ILE A 1 90 ? -3.597 5.634 10.195 1.00 91.50 90 ILE A C 1
ATOM 695 O O . ILE A 1 90 ? -3.132 5.840 9.083 1.00 91.50 90 ILE A O 1
ATOM 699 N N . HIS A 1 91 ? -4.007 4.422 10.574 1.00 91.44 91 HIS A N 1
ATOM 700 C CA . HIS A 1 91 ? -3.903 3.239 9.718 1.00 91.44 91 HIS A CA 1
ATOM 701 C C . HIS A 1 91 ? -4.670 3.403 8.397 1.00 91.44 91 HIS A C 1
ATOM 703 O O . HIS A 1 91 ? -4.140 3.053 7.342 1.00 91.44 91 HIS A O 1
ATOM 709 N N . ALA A 1 92 ? -5.886 3.956 8.441 1.00 91.81 92 ALA A N 1
ATOM 710 C CA . ALA A 1 92 ? -6.707 4.184 7.253 1.00 91.81 92 ALA A CA 1
ATOM 711 C C . ALA A 1 92 ? -5.996 5.084 6.233 1.00 91.81 92 ALA A C 1
ATOM 713 O O . ALA A 1 92 ? -5.871 4.727 5.062 1.00 91.81 92 ALA A O 1
ATOM 714 N N . TRP A 1 93 ? -5.504 6.236 6.696 1.00 95.25 93 TRP A N 1
ATOM 715 C CA . TRP A 1 93 ? -4.796 7.194 5.851 1.00 95.25 93 TRP A CA 1
ATOM 716 C C . TRP A 1 93 ? -3.422 6.681 5.427 1.00 95.25 93 TRP A C 1
ATOM 718 O O . TRP A 1 93 ? -3.080 6.783 4.254 1.00 95.25 93 TRP A O 1
ATOM 728 N N . ALA A 1 94 ? -2.664 6.070 6.340 1.00 95.25 94 ALA A N 1
ATOM 729 C CA . ALA A 1 94 ? -1.357 5.497 6.038 1.00 95.25 94 ALA A CA 1
ATOM 730 C C . ALA A 1 94 ? -1.460 4.403 4.969 1.00 95.25 94 ALA A C 1
ATOM 732 O O . ALA A 1 94 ? -0.672 4.395 4.030 1.00 95.25 94 ALA A O 1
ATOM 733 N N . THR A 1 95 ? -2.460 3.520 5.060 1.00 95.69 95 THR A N 1
ATOM 734 C CA . THR A 1 95 ? -2.678 2.467 4.058 1.00 95.69 95 THR A CA 1
ATOM 735 C C . THR A 1 95 ? -3.066 3.052 2.707 1.00 95.69 95 THR A C 1
ATOM 737 O O . THR A 1 95 ? -2.507 2.637 1.694 1.00 95.69 95 THR A O 1
ATOM 740 N N . LEU A 1 96 ? -3.987 4.026 2.683 1.00 96.44 96 LEU A N 1
ATOM 741 C CA . LEU A 1 96 ? -4.391 4.712 1.454 1.00 96.44 96 LEU A CA 1
ATOM 742 C C . LEU A 1 96 ? -3.174 5.338 0.760 1.00 96.44 96 LEU A C 1
ATOM 744 O O . LEU A 1 96 ? -2.916 5.049 -0.406 1.00 96.44 96 LEU A O 1
ATOM 748 N N . LEU A 1 97 ? -2.411 6.158 1.485 1.00 97.25 97 LEU A N 1
ATOM 749 C CA . LEU A 1 97 ? -1.257 6.869 0.939 1.00 97.25 97 LEU A CA 1
ATOM 750 C C . LEU A 1 97 ? -0.143 5.909 0.507 1.00 97.25 97 LEU A C 1
ATOM 752 O O . LEU A 1 97 ? 0.416 6.088 -0.570 1.00 97.25 97 LEU A O 1
ATOM 756 N N . ALA A 1 98 ? 0.141 4.865 1.289 1.00 97.81 98 ALA A N 1
ATOM 757 C CA . ALA A 1 98 ? 1.148 3.866 0.942 1.00 97.81 98 ALA A CA 1
ATOM 758 C C . ALA A 1 98 ? 0.783 3.094 -0.338 1.00 97.81 98 ALA A C 1
ATOM 760 O O . ALA A 1 98 ? 1.619 2.937 -1.224 1.00 97.81 98 ALA A O 1
ATOM 761 N N . CYS A 1 99 ? -0.477 2.666 -0.482 1.00 98.12 99 CYS A N 1
ATOM 762 C CA . CYS A 1 99 ? -0.934 1.980 -1.692 1.00 98.12 99 CYS A CA 1
ATOM 763 C C . CYS A 1 99 ? -0.894 2.906 -2.917 1.00 98.12 99 CYS A C 1
ATOM 765 O O . CYS A 1 99 ? -0.441 2.491 -3.982 1.00 98.12 99 CYS A O 1
ATOM 767 N N . LEU A 1 100 ? -1.305 4.172 -2.771 1.00 98.12 100 LEU A N 1
ATOM 768 C CA . LEU A 1 100 ? -1.200 5.164 -3.847 1.00 98.12 100 LEU A CA 1
ATOM 769 C C . LEU A 1 100 ? 0.255 5.455 -4.224 1.00 98.12 100 LEU A C 1
ATOM 771 O O . LEU A 1 100 ? 0.551 5.637 -5.401 1.00 98.12 100 LEU A O 1
ATOM 775 N N . PHE A 1 101 ? 1.171 5.457 -3.256 1.00 98.06 101 PHE A N 1
ATOM 776 C CA . PHE A 1 101 ? 2.591 5.644 -3.523 1.00 98.06 101 PHE A CA 1
ATOM 777 C C . PHE A 1 101 ? 3.189 4.468 -4.307 1.00 98.06 101 PHE A C 1
ATOM 779 O O . PHE A 1 101 ? 3.918 4.689 -5.274 1.00 98.06 101 PHE A O 1
ATOM 786 N N . VAL A 1 102 ? 2.824 3.225 -3.971 1.00 98.25 102 VAL A N 1
ATOM 787 C CA . VAL A 1 102 ? 3.198 2.052 -4.779 1.00 98.25 102 VAL A CA 1
ATOM 788 C C . VAL A 1 102 ? 2.589 2.136 -6.181 1.00 98.25 102 VAL A C 1
ATOM 790 O O . VAL A 1 102 ? 3.293 1.915 -7.165 1.00 98.25 102 VAL A O 1
ATOM 793 N N . ALA A 1 103 ? 1.312 2.509 -6.303 1.00 98.31 103 ALA A N 1
ATOM 794 C CA . ALA A 1 103 ? 0.672 2.683 -7.605 1.00 98.31 103 ALA A CA 1
ATOM 795 C C . ALA A 1 103 ? 1.385 3.739 -8.465 1.00 98.31 103 ALA A C 1
ATOM 797 O O . ALA A 1 103 ? 1.639 3.503 -9.646 1.00 98.31 103 ALA A O 1
ATOM 798 N N . LEU A 1 104 ? 1.762 4.871 -7.862 1.00 97.81 104 LEU A N 1
ATOM 799 C CA . LEU A 1 104 ? 2.528 5.922 -8.523 1.00 97.81 104 LEU A CA 1
ATOM 800 C C . LEU A 1 104 ? 3.907 5.420 -8.964 1.00 97.81 104 LEU A C 1
ATOM 802 O O . LEU A 1 104 ? 4.310 5.696 -10.088 1.00 97.81 104 LEU A O 1
ATOM 806 N N . ASN A 1 105 ? 4.605 4.640 -8.132 1.00 97.69 105 ASN A N 1
ATOM 807 C CA . ASN A 1 105 ? 5.885 4.028 -8.499 1.00 97.69 105 ASN A CA 1
ATOM 808 C C . ASN A 1 105 ? 5.754 3.150 -9.760 1.00 97.69 105 ASN A C 1
ATOM 810 O O . ASN A 1 105 ? 6.525 3.290 -10.709 1.00 97.69 105 ASN A O 1
ATOM 814 N N . TYR A 1 106 ? 4.723 2.303 -9.825 1.00 97.31 106 TYR A N 1
ATOM 815 C CA . TYR A 1 106 ? 4.449 1.505 -11.022 1.00 97.31 106 TYR A CA 1
ATOM 816 C C . TYR A 1 106 ? 4.077 2.362 -12.239 1.00 97.31 106 TYR A C 1
ATOM 818 O O . TYR A 1 106 ? 4.568 2.097 -13.337 1.00 97.31 106 TYR A O 1
ATOM 826 N N . ALA A 1 107 ? 3.262 3.404 -12.060 1.00 97.38 107 ALA A N 1
ATOM 827 C CA . ALA A 1 107 ? 2.899 4.324 -13.137 1.00 97.38 107 ALA A CA 1
ATOM 828 C C . ALA A 1 107 ? 4.125 5.066 -13.699 1.00 97.38 107 ALA A C 1
ATOM 830 O O . ALA A 1 107 ? 4.271 5.170 -14.916 1.00 97.38 107 ALA A O 1
ATOM 831 N N . LEU A 1 108 ? 5.043 5.511 -12.834 1.00 96.56 108 LEU A N 1
ATOM 832 C CA . LEU A 1 108 ? 6.314 6.118 -13.237 1.00 96.56 108 LEU A CA 1
ATOM 833 C C . LEU A 1 108 ? 7.199 5.120 -13.991 1.00 96.56 108 LEU A C 1
ATOM 835 O O . LEU A 1 108 ? 7.778 5.480 -15.013 1.00 96.56 108 LEU A O 1
ATOM 839 N N . GLY A 1 109 ? 7.259 3.861 -13.547 1.00 94.19 109 GLY A N 1
ATOM 840 C CA . GLY A 1 109 ? 7.978 2.799 -14.255 1.00 94.19 109 GLY A CA 1
ATOM 841 C C . GLY A 1 109 ? 7.429 2.537 -15.662 1.00 94.19 109 GLY A C 1
ATOM 842 O O . GLY A 1 109 ? 8.206 2.403 -16.608 1.00 94.19 109 GLY A O 1
ATOM 843 N N . ALA A 1 110 ? 6.102 2.516 -15.820 1.00 95.88 110 ALA A N 1
ATOM 844 C CA . ALA A 1 110 ? 5.454 2.408 -17.127 1.00 95.88 110 ALA A CA 1
ATOM 845 C C . ALA A 1 110 ? 5.758 3.627 -18.011 1.00 95.88 110 ALA A C 1
ATOM 847 O O . ALA A 1 110 ? 6.153 3.462 -19.165 1.00 95.88 110 ALA A O 1
ATOM 848 N N . ALA A 1 111 ? 5.616 4.836 -17.4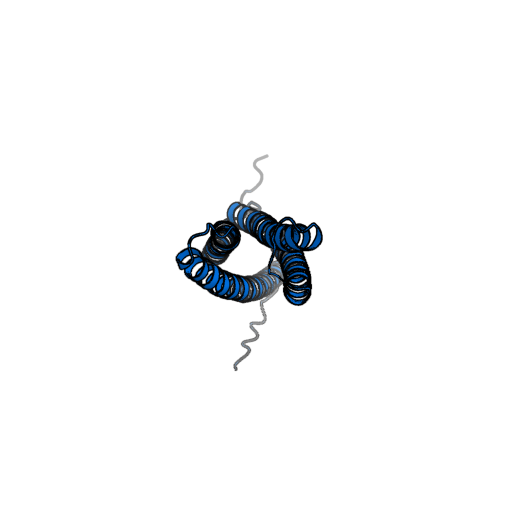60 1.00 96.50 111 ALA A N 1
ATOM 849 C CA . ALA A 1 111 ? 5.860 6.083 -18.176 1.00 96.50 111 ALA A CA 1
ATOM 850 C C . ALA A 1 111 ? 7.318 6.200 -18.639 1.00 96.50 111 ALA A C 1
ATOM 852 O O . ALA A 1 111 ? 7.552 6.539 -19.792 1.00 96.50 111 ALA A O 1
ATOM 853 N N . ALA A 1 112 ? 8.290 5.852 -17.791 1.00 95.31 112 ALA A N 1
ATOM 854 C CA . ALA A 1 112 ? 9.712 5.913 -18.126 1.00 95.31 112 ALA A CA 1
ATOM 855 C C . ALA A 1 112 ? 10.096 4.980 -19.287 1.00 95.31 112 ALA A C 1
ATOM 857 O O . ALA A 1 112 ? 10.964 5.315 -20.090 1.00 95.31 112 ALA A O 1
ATOM 858 N N . VAL A 1 113 ? 9.447 3.817 -19.405 1.00 95.00 113 VAL A N 1
ATOM 859 C CA . VAL A 1 113 ? 9.644 2.927 -20.560 1.00 95.00 113 VAL A CA 1
ATOM 860 C C . VAL A 1 113 ? 8.909 3.460 -21.789 1.00 95.00 113 VAL A C 1
ATOM 862 O O . VAL A 1 113 ? 9.480 3.475 -22.875 1.00 95.00 113 VAL A O 1
ATOM 865 N N . ALA A 1 114 ? 7.678 3.953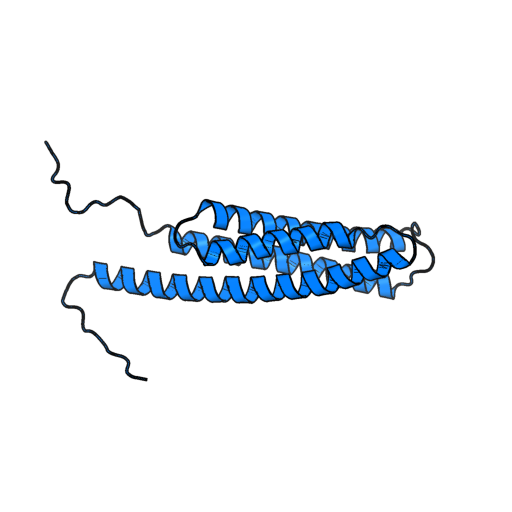 -21.630 1.00 93.62 114 ALA A N 1
ATOM 866 C CA . ALA A 1 114 ? 6.889 4.502 -22.733 1.00 93.62 114 ALA A CA 1
ATOM 867 C C . ALA A 1 114 ? 7.524 5.754 -23.369 1.00 93.62 114 ALA A C 1
ATOM 869 O O . ALA A 1 114 ? 7.405 5.949 -24.574 1.00 93.62 114 ALA A O 1
ATOM 870 N N . THR A 1 115 ? 8.219 6.583 -22.584 1.00 96.00 115 THR A N 1
ATOM 871 C CA . THR A 1 115 ? 8.945 7.768 -23.075 1.00 96.00 115 THR A CA 1
ATOM 872 C C . THR A 1 115 ? 10.356 7.457 -23.577 1.00 96.00 115 THR A C 1
ATOM 874 O O . THR A 1 115 ? 11.040 8.359 -24.054 1.00 96.00 115 THR A O 1
ATOM 877 N N . GLY A 1 116 ? 10.820 6.207 -23.462 1.00 93.94 116 GLY A N 1
ATOM 878 C CA . GLY A 1 116 ? 12.180 5.812 -23.833 1.00 93.94 116 GLY A CA 1
ATOM 879 C C . GLY A 1 116 ? 13.268 6.259 -22.850 1.00 93.94 116 GLY A C 1
ATOM 880 O O . GLY A 1 116 ? 14.448 6.082 -23.142 1.00 93.94 116 GLY A O 1
ATOM 881 N N . ALA A 1 117 ? 12.904 6.795 -21.678 1.00 93.50 117 ALA A N 1
ATOM 882 C CA . ALA A 1 117 ? 13.860 7.160 -20.628 1.00 93.50 117 ALA A CA 1
ATOM 883 C C . ALA A 1 117 ? 14.608 5.938 -20.058 1.00 93.50 117 ALA A C 1
ATOM 885 O O . ALA A 1 117 ? 15.716 6.072 -19.544 1.00 93.50 117 ALA A O 1
ATOM 886 N N . VAL A 1 118 ? 14.015 4.744 -20.162 1.00 90.12 118 VAL A N 1
ATOM 887 C CA . VAL A 1 118 ? 14.655 3.465 -19.832 1.00 90.12 118 VAL A CA 1
ATOM 888 C C . VAL A 1 118 ? 14.648 2.568 -21.066 1.00 90.12 118 VAL A C 1
ATOM 890 O O . VAL A 1 118 ? 13.591 2.130 -21.522 1.00 90.12 118 VAL A O 1
ATOM 893 N N . SER A 1 119 ? 15.834 2.269 -21.593 1.00 88.50 119 SER A N 1
ATOM 894 C CA . SER A 1 119 ? 16.022 1.365 -22.729 1.00 88.50 119 SER A CA 1
ATOM 895 C C . SER A 1 119 ? 16.092 -0.105 -22.287 1.00 88.50 119 SER A C 1
ATOM 897 O O . SER A 1 119 ? 16.361 -0.426 -21.129 1.00 88.50 119 SER A O 1
ATOM 899 N N . GLY A 1 120 ? 15.802 -1.029 -23.209 1.00 88.94 120 GLY A N 1
ATOM 900 C CA . GLY A 1 120 ? 15.934 -2.475 -22.975 1.00 88.94 120 GLY A CA 1
ATOM 901 C C . GLY A 1 120 ? 14.739 -3.164 -22.302 1.00 88.94 120 GLY A C 1
ATOM 902 O O . GLY A 1 120 ? 14.790 -4.371 -22.075 1.00 88.94 120 GLY A O 1
ATOM 903 N N . LYS A 1 121 ? 13.644 -2.445 -22.017 1.00 88.88 121 LYS A N 1
ATOM 904 C CA . LYS A 1 121 ? 12.384 -3.036 -21.533 1.00 88.88 121 LYS A CA 1
ATOM 905 C C . LYS A 1 121 ? 11.302 -2.975 -22.611 1.00 88.88 121 LYS A C 1
ATOM 907 O O . LYS A 1 121 ? 11.084 -1.934 -23.217 1.00 88.88 121 LYS A O 1
ATOM 912 N N . GLY A 1 122 ? 10.635 -4.103 -22.854 1.00 93.62 122 GLY A N 1
ATOM 913 C CA . GLY A 1 122 ? 9.578 -4.218 -23.864 1.00 93.62 122 GLY A CA 1
ATOM 914 C C . GLY A 1 122 ? 8.178 -3.871 -23.346 1.00 93.62 122 GLY A C 1
ATOM 915 O O . GLY A 1 122 ? 7.971 -3.636 -22.153 1.00 93.62 122 GLY A O 1
ATOM 916 N N . ALA A 1 123 ? 7.188 -3.934 -24.243 1.00 93.44 123 ALA A N 1
ATOM 917 C CA . ALA A 1 123 ? 5.777 -3.655 -23.949 1.00 93.44 123 ALA A CA 1
ATOM 918 C C . ALA A 1 123 ? 5.210 -4.488 -22.780 1.00 93.44 123 ALA A C 1
ATOM 920 O O . ALA A 1 123 ? 4.390 -3.993 -22.010 1.00 93.44 123 ALA A O 1
ATOM 921 N N . GLY A 1 124 ? 5.694 -5.722 -22.589 1.00 94.44 124 GLY A N 1
ATOM 922 C CA . GLY A 1 124 ? 5.275 -6.576 -21.472 1.00 94.44 124 GLY A CA 1
ATOM 923 C C . GLY A 1 124 ? 5.536 -5.957 -20.093 1.00 94.44 124 GLY A C 1
ATOM 924 O O . GLY A 1 124 ? 4.714 -6.104 -19.192 1.00 94.44 124 GLY A O 1
ATOM 925 N N . PHE A 1 125 ? 6.627 -5.198 -19.932 1.00 92.81 125 PHE A N 1
ATOM 926 C CA . PHE A 1 125 ? 6.918 -4.502 -18.676 1.00 92.81 125 PHE A CA 1
ATOM 927 C C . PHE A 1 125 ? 5.927 -3.360 -18.416 1.00 92.81 125 PHE A C 1
ATOM 929 O O . PHE A 1 125 ? 5.457 -3.199 -17.292 1.00 92.81 125 PHE A O 1
ATOM 936 N N . VAL A 1 126 ? 5.558 -2.610 -19.459 1.00 95.06 126 VAL A N 1
ATOM 937 C CA . VAL A 1 126 ? 4.572 -1.521 -19.369 1.00 95.06 126 VAL A CA 1
ATOM 938 C C . VAL A 1 126 ? 3.207 -2.064 -18.947 1.00 95.06 126 VAL A C 1
ATOM 940 O O . VAL A 1 126 ? 2.593 -1.525 -18.028 1.00 95.06 126 VAL A O 1
ATOM 943 N N . VAL A 1 127 ? 2.760 -3.165 -19.562 1.00 96.06 127 VAL A N 1
ATOM 944 C CA . VAL A 1 127 ? 1.490 -3.825 -19.217 1.00 96.06 127 VAL A CA 1
ATOM 945 C C . VAL A 1 127 ? 1.500 -4.314 -17.768 1.00 96.06 127 VAL A C 1
ATOM 947 O O . VAL A 1 127 ? 0.552 -4.051 -17.029 1.00 96.06 127 VAL A O 1
ATOM 950 N N . TYR A 1 128 ? 2.584 -4.962 -17.333 1.00 95.44 128 TYR A N 1
ATOM 951 C CA . TYR A 1 128 ? 2.753 -5.384 -15.940 1.00 95.44 128 TYR A CA 1
ATOM 952 C C . TYR A 1 128 ? 2.640 -4.202 -14.966 1.00 95.44 128 TYR A C 1
ATOM 954 O O . TYR A 1 128 ? 1.878 -4.269 -14.000 1.00 95.44 128 TYR A O 1
ATOM 962 N N . CYS A 1 129 ? 3.343 -3.101 -15.241 1.00 96.25 129 CYS A N 1
ATOM 963 C CA . CYS A 1 129 ? 3.291 -1.901 -14.415 1.00 96.25 129 CYS A CA 1
ATOM 964 C C . CYS A 1 129 ? 1.887 -1.282 -14.372 1.00 96.25 129 CYS A C 1
ATOM 966 O O . CYS A 1 129 ? 1.428 -0.896 -13.299 1.00 96.25 129 CYS A O 1
ATOM 968 N N . ALA A 1 130 ? 1.177 -1.231 -15.499 1.00 95.44 130 ALA A N 1
ATOM 969 C CA . ALA A 1 130 ? -0.188 -0.713 -15.548 1.00 95.44 130 ALA A CA 1
ATOM 970 C C . ALA A 1 130 ? -1.155 -1.557 -14.698 1.00 95.44 130 ALA A C 1
ATOM 972 O O . ALA A 1 130 ? -1.907 -1.007 -13.892 1.00 95.44 130 ALA A O 1
ATOM 973 N N . ILE A 1 131 ? -1.098 -2.889 -14.819 1.00 97.44 131 ILE A N 1
ATOM 974 C CA . ILE A 1 131 ? -1.937 -3.807 -14.030 1.00 97.44 131 ILE A CA 1
ATOM 975 C C . ILE A 1 131 ? -1.627 -3.666 -12.537 1.00 97.44 131 ILE A C 1
ATOM 977 O O . ILE A 1 131 ? -2.546 -3.555 -11.724 1.00 97.44 131 ILE A O 1
ATOM 981 N N . ALA A 1 132 ? -0.344 -3.626 -12.170 1.00 96.00 132 ALA A N 1
ATOM 982 C CA . ALA A 1 132 ? 0.068 -3.452 -10.784 1.00 96.00 132 ALA A CA 1
ATOM 983 C C . ALA A 1 132 ? -0.414 -2.108 -10.215 1.00 96.00 132 ALA A C 1
ATOM 985 O O . ALA A 1 132 ? -0.975 -2.080 -9.120 1.00 96.00 132 ALA A O 1
ATOM 986 N N . ALA A 1 133 ? -0.272 -1.009 -10.964 1.00 97.62 133 ALA A N 1
ATOM 987 C CA . ALA A 1 133 ? -0.750 0.306 -10.546 1.00 97.62 133 ALA A CA 1
ATOM 988 C C . ALA A 1 133 ? -2.261 0.300 -10.266 1.00 97.62 133 ALA A C 1
ATOM 990 O O . ALA A 1 133 ? -2.688 0.740 -9.198 1.00 97.62 133 ALA A O 1
ATOM 991 N N . VAL A 1 134 ? -3.064 -0.266 -11.174 1.00 98.00 134 VAL A N 1
ATOM 992 C CA . VAL A 1 134 ? -4.516 -0.407 -10.979 1.00 98.00 134 VAL A CA 1
ATOM 993 C C . VAL A 1 134 ? -4.825 -1.259 -9.747 1.00 98.00 134 VAL A C 1
ATOM 995 O O . VAL A 1 134 ? -5.644 -0.858 -8.921 1.00 98.00 134 VAL A O 1
ATOM 998 N N . GLY A 1 135 ? -4.143 -2.395 -9.572 1.00 97.31 135 GLY A N 1
ATOM 999 C CA . GLY A 1 135 ? -4.321 -3.265 -8.407 1.00 97.31 135 GLY A CA 1
ATOM 1000 C C . GLY A 1 135 ? -4.078 -2.538 -7.081 1.00 97.31 135 GLY A C 1
ATOM 1001 O O . GLY A 1 135 ? -4.887 -2.645 -6.158 1.00 97.31 135 GLY A O 1
ATOM 1002 N N . TRP A 1 136 ? -3.019 -1.729 -7.003 1.00 98.19 136 TRP A N 1
ATOM 1003 C CA . TRP A 1 136 ? -2.710 -0.935 -5.812 1.00 98.19 136 TRP A CA 1
ATOM 1004 C C . TRP A 1 136 ? -3.693 0.219 -5.582 1.00 98.19 136 TRP A C 1
ATOM 1006 O O . TRP A 1 136 ? -4.028 0.495 -4.432 1.00 98.19 136 TRP A O 1
ATOM 1016 N N . VAL A 1 137 ? -4.232 0.845 -6.634 1.00 98.19 137 VAL A N 1
ATOM 1017 C CA . VAL A 1 137 ? -5.323 1.830 -6.496 1.00 98.19 137 VAL A CA 1
ATOM 1018 C C . VAL A 1 137 ? -6.586 1.171 -5.942 1.00 98.19 137 VAL A C 1
ATOM 1020 O O . VAL A 1 137 ? -7.188 1.694 -5.002 1.00 98.19 137 VAL A O 1
ATOM 1023 N N . LEU A 1 138 ? -6.972 0.006 -6.470 1.00 97.25 138 LEU A N 1
ATOM 1024 C CA . LEU A 1 138 ? -8.131 -0.741 -5.974 1.00 97.25 138 LEU A CA 1
ATOM 1025 C C . LEU A 1 138 ? -7.943 -1.149 -4.508 1.00 97.25 138 LEU A C 1
ATOM 1027 O O . LEU A 1 138 ? -8.860 -0.973 -3.704 1.00 97.25 138 LEU A O 1
ATOM 1031 N N . ALA A 1 139 ? -6.744 -1.605 -4.137 1.00 96.06 139 ALA A N 1
ATOM 1032 C CA . ALA A 1 139 ? -6.388 -1.870 -2.749 1.00 96.06 139 ALA A CA 1
ATOM 1033 C C . ALA A 1 139 ? -6.501 -0.606 -1.879 1.00 96.06 139 ALA A C 1
ATOM 1035 O O . ALA A 1 139 ? -7.080 -0.647 -0.793 1.00 96.06 139 ALA A O 1
ATOM 1036 N N . ALA A 1 140 ? -6.018 0.544 -2.352 1.00 96.19 140 ALA A N 1
AT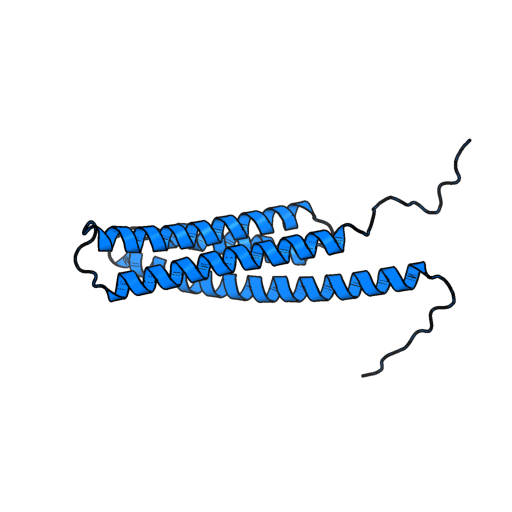OM 1037 C CA . ALA A 1 140 ? -6.108 1.813 -1.631 1.00 96.19 140 ALA A CA 1
ATOM 1038 C C . ALA A 1 140 ? -7.575 2.185 -1.328 1.00 96.19 140 ALA A C 1
ATOM 1040 O O . ALA A 1 140 ? -7.932 2.455 -0.176 1.00 96.19 140 ALA A O 1
ATOM 1041 N N . VAL A 1 141 ? -8.440 2.118 -2.347 1.00 95.88 141 VAL A N 1
ATOM 1042 C CA . VAL A 1 141 ? -9.876 2.420 -2.238 1.00 95.88 141 VAL A CA 1
ATOM 1043 C C . VAL A 1 141 ? -10.587 1.428 -1.318 1.00 95.88 141 VAL A C 1
ATOM 1045 O O . VAL A 1 141 ? -11.322 1.851 -0.423 1.00 95.88 141 VAL A O 1
ATOM 1048 N N . ALA A 1 142 ? -10.345 0.124 -1.485 1.00 92.94 142 ALA A N 1
ATOM 1049 C CA . ALA A 1 142 ? -10.944 -0.914 -0.650 1.00 92.94 142 ALA A CA 1
ATOM 1050 C C . ALA A 1 142 ? -10.557 -0.740 0.828 1.00 92.94 142 ALA A C 1
ATOM 1052 O O . ALA A 1 142 ? -11.427 -0.735 1.700 1.00 92.94 142 ALA A O 1
ATOM 1053 N N . SER A 1 143 ? -9.270 -0.510 1.110 1.00 90.25 143 SER A N 1
ATOM 1054 C CA . SER A 1 143 ? -8.766 -0.272 2.472 1.00 90.25 143 SER A CA 1
ATOM 1055 C C . SER A 1 143 ? -9.467 0.913 3.127 1.00 90.25 143 SER A C 1
ATOM 1057 O O . SER A 1 143 ? -9.940 0.827 4.262 1.00 90.25 143 SER A O 1
ATOM 1059 N N . PHE A 1 144 ? -9.564 2.025 2.396 1.00 91.00 144 PHE A N 1
ATOM 1060 C CA . PHE A 1 144 ? -10.180 3.244 2.899 1.00 91.00 144 PHE A CA 1
ATOM 1061 C C . PHE A 1 144 ? -11.687 3.068 3.123 1.00 91.00 144 PHE A C 1
ATOM 1063 O O . PHE A 1 144 ? -12.216 3.508 4.147 1.00 91.00 144 PHE A O 1
ATOM 1070 N N . TYR A 1 145 ? -12.375 2.365 2.219 1.00 91.56 145 TYR A N 1
ATOM 1071 C CA . TYR A 1 145 ? -13.786 2.012 2.369 1.00 91.56 145 TYR A CA 1
ATOM 1072 C C . TYR A 1 145 ? -14.040 1.202 3.649 1.00 91.56 145 TYR A C 1
ATOM 1074 O O . TYR A 1 145 ? -14.881 1.591 4.469 1.00 91.56 145 TYR A O 1
ATOM 1082 N N . TYR A 1 146 ? -13.279 0.124 3.871 1.00 87.19 146 TYR A N 1
ATOM 1083 C CA . TYR A 1 146 ? -13.419 -0.709 5.069 1.00 87.19 146 TYR A CA 1
ATOM 1084 C C . TYR A 1 146 ? -13.080 0.057 6.349 1.00 87.19 146 TYR A C 1
ATOM 1086 O O . TYR A 1 146 ? -13.793 -0.069 7.348 1.00 87.19 146 TYR A O 1
ATOM 1094 N N . ALA A 1 147 ? -12.060 0.916 6.321 1.00 85.19 147 ALA A N 1
ATOM 1095 C CA . ALA A 1 147 ? -11.704 1.738 7.469 1.00 85.19 147 ALA A CA 1
ATOM 1096 C C . ALA A 1 147 ? -12.794 2.767 7.831 1.00 85.19 147 ALA A C 1
ATOM 1098 O O . ALA A 1 147 ? -13.084 2.966 9.015 1.00 85.19 147 ALA A O 1
ATOM 1099 N N . ARG A 1 148 ? -13.455 3.388 6.840 1.00 85.62 148 ARG A N 1
ATOM 1100 C CA . ARG A 1 148 ? -14.590 4.297 7.093 1.00 85.62 148 ARG A CA 1
ATOM 1101 C C . ARG A 1 148 ? -15.787 3.559 7.684 1.00 85.62 148 ARG A C 1
ATOM 1103 O O . ARG A 1 148 ? -16.344 4.028 8.674 1.00 85.62 148 ARG A O 1
ATOM 1110 N N . LYS A 1 149 ? -16.140 2.391 7.135 1.00 84.56 149 LYS A N 1
ATOM 1111 C CA . LYS A 1 149 ? -17.201 1.525 7.683 1.00 84.56 149 LYS A CA 1
ATOM 1112 C C . LYS A 1 149 ? -16.911 1.120 9.129 1.00 84.56 149 LYS A C 1
ATOM 1114 O O . LYS A 1 149 ? -17.801 1.195 9.975 1.00 84.56 149 LYS A O 1
ATOM 1119 N N . TRP A 1 150 ? -15.658 0.778 9.432 1.00 78.75 150 TRP A N 1
ATOM 1120 C CA . TRP A 1 150 ? -15.230 0.438 10.788 1.00 78.75 150 TRP A CA 1
ATOM 1121 C C . TRP A 1 150 ? -15.372 1.612 11.772 1.00 78.75 150 TRP A C 1
ATOM 1123 O O . TRP A 1 150 ? -15.717 1.397 12.935 1.00 78.75 150 TRP A O 1
ATOM 1133 N N . LYS A 1 151 ? -15.165 2.858 11.319 1.00 76.25 151 LYS A N 1
ATOM 1134 C CA . LYS A 1 151 ? -15.377 4.066 12.136 1.00 76.25 151 LYS A CA 1
ATOM 1135 C C . LYS A 1 151 ? -16.859 4.306 12.436 1.00 76.25 151 LYS A C 1
ATOM 1137 O O . LYS A 1 151 ? -17.194 4.581 13.585 1.00 76.25 151 LYS A O 1
ATOM 1142 N N . SER A 1 152 ? -17.734 4.179 11.437 1.00 77.31 152 SER A N 1
ATOM 1143 C CA . SER A 1 152 ? -19.178 4.394 11.611 1.00 77.31 152 SER A CA 1
ATOM 1144 C C . SER A 1 152 ? -19.802 3.416 12.609 1.00 77.31 152 SER A C 1
ATOM 1146 O O . SER A 1 152 ? -20.598 3.841 13.434 1.00 77.31 152 SER A O 1
ATOM 1148 N N . GLY A 1 153 ? -19.382 2.145 12.612 1.00 68.94 153 GLY A N 1
ATOM 1149 C CA . GLY A 1 153 ? -19.869 1.158 13.587 1.00 68.94 153 GLY A CA 1
ATOM 1150 C C . GLY A 1 153 ? -19.352 1.354 15.020 1.00 68.94 153 GLY A C 1
ATOM 1151 O O . GLY A 1 153 ? -19.897 0.769 15.948 1.00 68.94 153 GLY A O 1
ATOM 1152 N N . ALA A 1 154 ? -18.301 2.158 15.222 1.00 64.25 154 ALA A N 1
ATOM 1153 C CA . ALA A 1 154 ? -17.727 2.427 16.545 1.00 64.25 154 ALA A CA 1
ATOM 1154 C C . ALA A 1 154 ? -18.264 3.713 17.200 1.00 64.25 154 ALA A C 1
ATOM 1156 O O . ALA A 1 154 ? -18.116 3.883 18.407 1.00 64.25 154 ALA A O 1
ATOM 1157 N N . GLY A 1 155 ? -18.859 4.623 16.419 1.00 56.25 155 GLY A N 1
ATOM 1158 C CA . GLY A 1 155 ? -19.314 5.938 16.885 1.00 56.25 155 GLY A CA 1
ATOM 1159 C C . GLY A 1 155 ? -20.595 5.935 17.727 1.00 56.25 155 GLY A C 1
ATOM 1160 O O . GLY A 1 155 ? -20.898 6.950 18.345 1.00 56.25 155 GLY A O 1
ATOM 1161 N N . GLU A 1 156 ? -21.333 4.825 17.785 1.00 54.91 156 GLU A N 1
ATOM 1162 C CA . GLU A 1 156 ? -22.577 4.734 18.568 1.00 54.91 156 GLU A CA 1
ATOM 1163 C C . GLU A 1 156 ? -22.361 4.484 20.064 1.00 54.91 156 GLU A C 1
ATOM 1165 O O . GLU A 1 156 ? -23.258 4.737 20.865 1.00 54.91 156 GLU A O 1
ATOM 1170 N N . VAL A 1 157 ? -21.168 4.059 20.485 1.00 55.41 157 VAL A N 1
ATOM 1171 C CA . VAL A 1 157 ? -20.872 3.893 21.913 1.00 55.41 157 VAL A CA 1
ATOM 1172 C C . VAL A 1 157 ? -20.355 5.224 22.452 1.00 55.41 157 VAL A C 1
ATOM 1174 O O . VAL A 1 157 ? -19.146 5.426 22.553 1.00 55.41 157 VAL A O 1
ATOM 1177 N N . LYS A 1 158 ? -21.261 6.167 22.755 1.00 54.72 158 LYS A N 1
ATOM 1178 C CA . LYS A 1 158 ? -20.897 7.424 23.431 1.00 54.72 158 LYS A CA 1
ATOM 1179 C C . LYS A 1 158 ? -20.248 7.097 24.787 1.00 54.72 158 LYS A C 1
ATOM 1181 O O . LYS A 1 158 ? -20.937 6.581 25.669 1.00 54.72 158 LYS A O 1
ATOM 1186 N N . PRO A 1 159 ? -18.957 7.413 24.997 1.00 51.44 159 PRO A N 1
ATOM 1187 C CA . PRO A 1 159 ? -18.346 7.320 26.312 1.00 51.44 159 PRO A CA 1
ATOM 1188 C C . PRO A 1 159 ? -18.847 8.518 27.124 1.00 51.44 159 PRO A C 1
ATOM 1190 O O . PRO A 1 159 ? -18.337 9.620 26.957 1.00 51.44 159 PRO A O 1
ATOM 1193 N N . GLY A 1 160 ? -19.893 8.354 27.935 1.00 54.91 160 GLY A N 1
ATOM 1194 C CA . GLY A 1 160 ? -20.295 9.440 28.839 1.00 54.91 160 GLY A CA 1
ATOM 1195 C C . GLY A 1 160 ? -21.765 9.564 29.210 1.00 54.91 160 GLY A C 1
ATOM 1196 O O . GLY A 1 160 ? -22.117 10.535 29.868 1.00 54.91 160 GLY A O 1
ATOM 1197 N N . GLY A 1 161 ? -22.630 8.617 28.850 1.00 52.97 161 GLY A N 1
ATOM 1198 C CA . GLY A 1 161 ? -23.888 8.483 29.581 1.00 52.97 161 GLY A CA 1
ATOM 1199 C C . GLY A 1 161 ? -23.608 7.764 30.892 1.00 52.97 161 GLY A C 1
ATOM 1200 O O . GLY A 1 161 ? -23.777 6.554 30.932 1.00 52.97 161 GLY A O 1
ATOM 1201 N N . ASP A 1 162 ? -23.097 8.463 31.907 1.00 58.09 162 ASP A N 1
ATOM 1202 C CA . ASP A 1 162 ? -23.050 7.937 33.273 1.00 58.09 162 ASP A CA 1
ATOM 1203 C C . ASP A 1 162 ? -24.507 7.797 33.749 1.00 58.09 162 ASP A C 1
ATOM 1205 O O . ASP A 1 162 ? -25.168 8.818 33.961 1.00 58.09 162 ASP A O 1
ATOM 1209 N N . PRO A 1 163 ? -25.071 6.577 33.850 1.00 56.34 163 PRO A N 1
ATOM 1210 C CA . PRO A 1 163 ? -26.485 6.404 34.173 1.00 56.34 163 PRO A CA 1
ATOM 1211 C C . PRO A 1 163 ? -26.793 6.758 35.638 1.00 56.34 163 PRO A C 1
ATOM 1213 O O . PRO A 1 163 ? -27.946 6.686 36.053 1.00 56.34 163 PRO A O 1
ATOM 1216 N N . GLY A 1 164 ? -25.773 7.117 36.425 1.00 52.94 164 GLY A N 1
ATOM 1217 C CA . GLY A 1 164 ? -25.861 7.307 37.866 1.00 52.94 164 GLY A CA 1
ATOM 1218 C C . GLY A 1 164 ? -25.572 8.716 38.366 1.00 52.94 164 GLY A C 1
ATOM 1219 O O . GLY A 1 164 ? -25.401 8.860 39.572 1.00 52.94 164 GLY A O 1
ATOM 1220 N N . ARG A 1 165 ? -25.507 9.750 37.513 1.00 50.00 165 ARG A N 1
ATOM 1221 C CA . ARG A 1 165 ? -25.405 11.136 37.999 1.00 50.00 165 ARG A CA 1
ATOM 1222 C C . ARG A 1 165 ? -26.814 11.730 38.137 1.00 50.00 165 ARG A C 1
ATOM 1224 O O . ARG A 1 165 ? -27.333 12.246 37.146 1.00 50.00 165 ARG A O 1
ATOM 1231 N N . PRO A 1 166 ? -27.474 11.640 39.313 1.00 51.78 166 PRO A N 1
ATOM 1232 C CA . PRO A 1 166 ? -28.696 12.392 39.551 1.00 51.78 166 PRO A CA 1
ATOM 1233 C C . PRO A 1 166 ? -28.373 13.866 39.330 1.00 51.78 166 PRO A C 1
ATOM 1235 O O . PRO A 1 166 ? -27.374 14.372 39.847 1.00 51.78 166 PRO A O 1
ATOM 1238 N N . GLY A 1 167 ? -29.177 14.524 38.497 1.00 48.50 167 GLY A N 1
ATOM 1239 C CA . GLY A 1 167 ? -29.038 15.947 38.238 1.00 48.50 167 GLY A CA 1
ATOM 1240 C C . GLY A 1 167 ? -29.081 16.702 39.559 1.00 48.50 167 GLY A C 1
ATOM 1241 O O . GLY A 1 167 ? -30.105 16.706 40.237 1.00 48.50 167 GLY A O 1
ATOM 1242 N N . SER A 1 168 ? -27.959 17.305 39.940 1.00 47.53 168 SER A N 1
ATOM 1243 C CA . SER A 1 168 ? -27.954 18.358 40.944 1.00 47.53 168 SER A CA 1
ATOM 1244 C C . SER A 1 168 ? -28.621 19.576 40.307 1.00 47.53 168 SER A C 1
ATOM 1246 O O . SER A 1 168 ? -28.055 20.158 39.376 1.00 47.53 168 SER A O 1
ATOM 1248 N N . LEU A 1 169 ? -29.848 19.851 40.758 1.00 50.62 169 LEU A N 1
ATOM 1249 C CA . LEU A 1 169 ? -30.583 21.100 40.549 1.00 50.62 169 LEU A CA 1
ATOM 1250 C C . LEU A 1 169 ? -29.818 22.291 41.134 1.00 50.62 169 LEU A C 1
ATOM 1252 O O . LEU A 1 169 ? -29.158 22.097 42.182 1.00 50.62 169 LEU A O 1
#

Secondary structure (DSSP, 8-state):
---------S-HHHHHHHHHHHHHHHHHHHHHHHHHHHHHHHHHHHHHHHHHHTTSS--THHHHHHHHHHHHHHHHHHTTSTT-HHHHHHHHHHHHHHHHHHHHHHHHHHHHHHTTSS-S--HHHHHHHHHHHHHHHHHHHHHHHHHHHHHHTTTTS-TT--TT-----

Organism: NCBI:txid73025